Protein AF-A0A445ELZ9-F1 (afdb_monomer)

Secondary structure (DSSP, 8-state):
----PPPPHHHHHHHHHHHHHHHHTT-B-TTSSBPTTHHHHHHHHHHHH-TT----HHHHHHHHHHHHHHHHHHHHHHHT-

Nearest PDB structures (foldseek):
  5b7j-assembly1_A  TM=7.219E-01  e=6.404E-01  Schizosaccharomyces pombe 972h-
  5cqq-assembly1_A  TM=6.743E-01  e=1.807E+00  Drosophila melanogaster
  1xfr-assembly1_A  TM=3.674E-01  e=9.132E+00  Bombyx mori

Solvent-accessible surface area (backbone atoms only — not comparable to full-atom values): 4824 Å² total; per-residue (Å²): 129,81,82,76,81,82,74,52,69,67,59,47,51,51,52,50,53,52,52,51,50,38,50,76,70,58,41,53,38,94,88,75,41,70,39,90,66,47,47,50,53,50,23,50,53,48,34,71,78,35,73,91,54,89,68,38,37,68,55,47,52,54,51,51,54,54,48,51,58,58,49,46,55,55,52,52,57,63,71,74,109

Structure (mmCIF, N/CA/C/O backbone):
data_AF-A0A445ELZ9-F1
#
_entry.id   AF-A0A445ELZ9-F1
#
loop_
_atom_site.group_PDB
_atom_site.id
_atom_site.type_symbol
_atom_site.label_atom_id
_atom_site.label_alt_id
_atom_site.label_comp_id
_atom_site.label_asym_id
_atom_site.label_entity_id
_atom_site.label_seq_id
_atom_site.pdbx_PDB_ins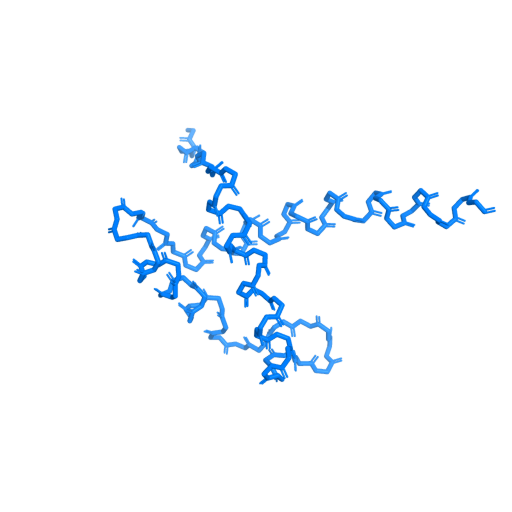_code
_at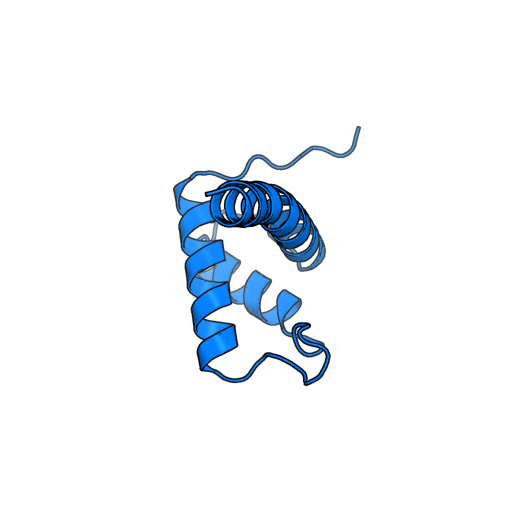om_site.Cartn_x
_atom_site.Cartn_y
_atom_site.Cartn_z
_atom_site.occupancy
_atom_site.B_iso_or_equiv
_atom_site.auth_seq_id
_atom_site.auth_comp_id
_atom_site.auth_asym_id
_atom_site.auth_atom_id
_atom_site.pdbx_PDB_model_num
ATOM 1 N N . MET A 1 1 ? 3.147 20.777 13.025 1.00 42.50 1 MET A N 1
ATOM 2 C CA . MET A 1 1 ? 3.663 19.392 13.030 1.00 42.50 1 MET A CA 1
ATOM 3 C C . MET A 1 1 ? 2.567 18.518 12.447 1.00 42.50 1 MET A C 1
ATOM 5 O O . MET A 1 1 ? 1.520 18.419 13.071 1.00 42.50 1 MET A O 1
ATOM 9 N N . GLU A 1 2 ? 2.722 17.988 11.227 1.00 51.28 2 GLU A N 1
ATOM 10 C CA . GLU A 1 2 ? 1.784 16.963 10.740 1.00 51.28 2 GLU A CA 1
ATOM 11 C C . GLU A 1 2 ? 1.842 15.804 11.741 1.00 51.28 2 GLU A C 1
ATOM 13 O O . GLU A 1 2 ? 2.919 15.258 11.987 1.00 51.28 2 GLU A O 1
ATOM 18 N N . ASN A 1 3 ? 0.708 15.488 12.367 1.00 54.12 3 ASN A N 1
ATOM 19 C CA . ASN A 1 3 ? 0.578 14.392 13.317 1.00 54.12 3 ASN A CA 1
ATOM 20 C C . ASN A 1 3 ? 0.989 13.101 12.589 1.00 54.12 3 ASN A C 1
ATOM 22 O O . ASN A 1 3 ? 0.253 12.583 11.746 1.00 54.12 3 ASN A O 1
ATOM 26 N N . LYS A 1 4 ? 2.230 12.649 12.802 1.00 71.06 4 LYS A N 1
ATOM 27 C CA . LYS A 1 4 ? 2.815 11.535 12.053 1.00 71.06 4 LYS A CA 1
ATOM 28 C C . LYS A 1 4 ? 2.150 10.268 12.569 1.00 71.06 4 LYS A C 1
ATOM 30 O O . LYS A 1 4 ? 2.551 9.748 13.603 1.00 71.06 4 LYS A O 1
ATOM 35 N N . ARG A 1 5 ? 1.128 9.791 11.854 1.00 84.44 5 ARG A N 1
ATOM 36 C CA . ARG A 1 5 ? 0.467 8.523 12.172 1.00 84.44 5 ARG A CA 1
ATOM 37 C C . ARG A 1 5 ? 1.521 7.430 12.353 1.00 84.44 5 ARG A C 1
ATOM 39 O O . ARG A 1 5 ? 2.344 7.199 11.459 1.00 84.44 5 ARG A O 1
ATOM 46 N N . ILE A 1 6 ? 1.460 6.771 13.500 1.00 88.12 6 ILE A N 1
ATOM 47 C CA . ILE A 1 6 ? 2.239 5.577 13.798 1.00 88.12 6 ILE A CA 1
ATOM 48 C C . ILE A 1 6 ? 1.494 4.399 13.172 1.00 88.12 6 ILE A C 1
ATOM 50 O O . ILE A 1 6 ? 0.281 4.293 13.320 1.00 88.12 6 ILE A O 1
ATOM 54 N N . TRP A 1 7 ? 2.216 3.589 12.405 1.00 92.94 7 TRP A N 1
ATOM 55 C CA . TRP A 1 7 ? 1.695 2.348 11.841 1.00 92.94 7 TRP A CA 1
ATOM 56 C C . TRP A 1 7 ? 2.125 1.213 12.755 1.00 92.94 7 TRP A C 1
ATOM 58 O O . TRP A 1 7 ? 3.316 1.155 13.069 1.00 92.94 7 TRP A O 1
ATOM 68 N N . SER A 1 8 ? 1.203 0.339 13.148 1.00 94.12 8 SER A N 1
ATOM 69 C CA . SER A 1 8 ? 1.584 -0.890 13.848 1.00 94.12 8 SER A CA 1
ATOM 70 C C . SER A 1 8 ? 2.295 -1.860 12.896 1.00 94.12 8 SER A C 1
ATOM 72 O O . SER A 1 8 ? 2.295 -1.674 11.667 1.00 94.12 8 SER A O 1
ATOM 74 N N . ASP A 1 9 ? 2.926 -2.891 13.451 1.00 95.06 9 ASP A N 1
ATOM 75 C CA . ASP A 1 9 ? 3.556 -3.935 12.644 1.00 95.06 9 ASP A CA 1
ATOM 76 C C . ASP A 1 9 ? 2.495 -4.753 11.899 1.00 95.06 9 ASP A C 1
ATOM 78 O O . ASP A 1 9 ? 2.664 -5.041 10.717 1.00 95.06 9 ASP A O 1
ATOM 82 N N . GLU A 1 10 ? 1.345 -5.013 12.523 1.00 96.31 10 GLU A N 1
ATOM 83 C CA . GLU A 1 10 ? 0.198 -5.681 11.899 1.00 96.31 10 GLU A CA 1
ATOM 84 C C . GLU A 1 10 ? -0.360 -4.862 10.730 1.00 96.31 10 GLU A C 1
ATOM 86 O O . GLU A 1 10 ? -0.536 -5.395 9.633 1.00 96.31 10 GLU A O 1
ATOM 91 N N . GLU A 1 11 ? -0.573 -3.554 10.920 1.00 95.50 11 GLU A N 1
ATOM 92 C CA . GLU A 1 11 ? -1.007 -2.661 9.840 1.00 95.50 11 GLU A CA 1
ATOM 93 C C . GLU A 1 11 ? 0.028 -2.608 8.712 1.00 95.50 11 GLU A C 1
ATOM 95 O O . GLU A 1 11 ? -0.326 -2.529 7.537 1.00 95.50 11 GLU A O 1
ATOM 100 N N . THR A 1 12 ? 1.320 -2.629 9.056 1.00 96.06 12 THR A N 1
ATOM 101 C CA . THR A 1 12 ? 2.406 -2.611 8.072 1.00 96.06 12 THR A CA 1
ATOM 102 C C . THR A 1 12 ? 2.441 -3.902 7.262 1.00 96.06 12 THR A C 1
ATOM 104 O O . THR A 1 12 ? 2.550 -3.830 6.039 1.00 96.06 12 THR A O 1
ATOM 107 N N . ASN A 1 13 ? 2.315 -5.055 7.914 1.00 96.88 13 ASN A N 1
ATOM 108 C CA . ASN A 1 13 ? 2.321 -6.360 7.260 1.00 96.88 13 ASN A CA 1
ATOM 109 C C . ASN A 1 13 ? 1.103 -6.526 6.347 1.00 96.88 13 ASN A C 1
ATOM 111 O O . ASN A 1 13 ? 1.261 -6.903 5.188 1.00 96.88 13 ASN A O 1
ATOM 115 N N . ALA A 1 14 ? -0.090 -6.153 6.818 1.00 97.44 14 ALA A N 1
ATOM 116 C CA . ALA A 1 14 ? -1.296 -6.167 5.993 1.00 97.44 14 ALA A CA 1
ATOM 117 C C . ALA A 1 14 ? -1.175 -5.220 4.790 1.00 97.44 14 ALA A C 1
ATOM 119 O O . ALA A 1 14 ? -1.507 -5.591 3.668 1.00 97.44 14 ALA A O 1
ATOM 120 N N . PHE A 1 15 ? -0.626 -4.018 4.994 1.00 97.19 15 PHE A N 1
ATOM 121 C 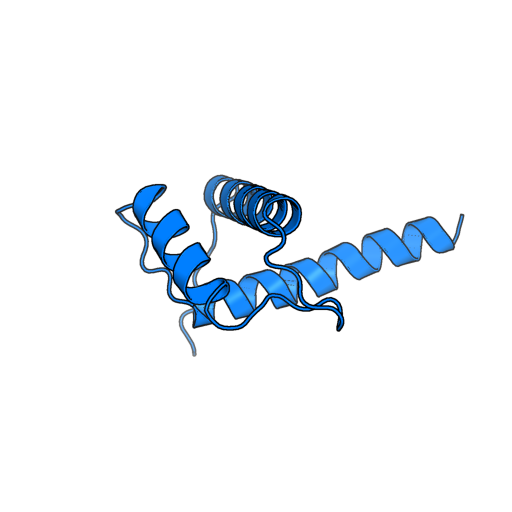CA .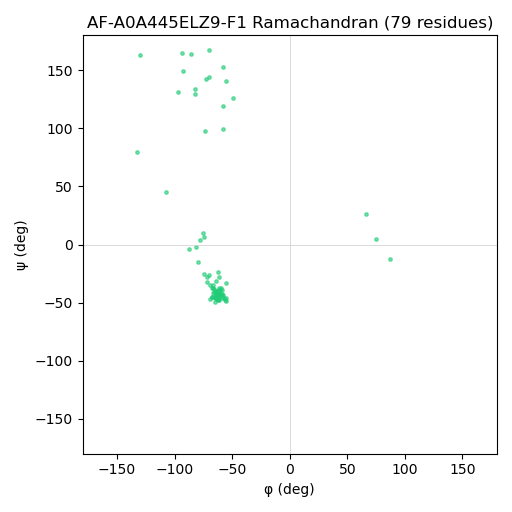 PHE A 1 15 ? -0.391 -3.067 3.909 1.00 97.19 15 PHE A CA 1
ATOM 122 C C . PHE A 1 15 ? 0.542 -3.627 2.828 1.00 97.19 15 PHE A C 1
ATOM 124 O O . PHE A 1 15 ? 0.278 -3.431 1.643 1.00 97.19 15 PHE A O 1
ATOM 131 N N . VAL A 1 16 ? 1.620 -4.316 3.218 1.00 97.00 16 VAL A N 1
ATOM 132 C CA . VAL A 1 16 ? 2.534 -4.980 2.275 1.00 97.00 16 VAL A CA 1
ATOM 133 C C . VAL A 1 16 ? 1.825 -6.111 1.534 1.00 97.00 16 VAL A C 1
ATOM 135 O O . VAL A 1 16 ? 1.837 -6.097 0.306 1.00 97.00 16 VAL A O 1
ATOM 138 N N . GLY A 1 17 ? 1.127 -6.999 2.246 1.00 97.88 17 GLY A N 1
ATOM 139 C CA . GLY A 1 17 ? 0.390 -8.102 1.624 1.00 97.88 17 GLY A CA 1
ATOM 140 C C . GLY A 1 17 ? -0.662 -7.620 0.621 1.00 97.88 17 GLY A C 1
ATOM 141 O O . GLY A 1 17 ? -0.732 -8.116 -0.499 1.00 97.88 17 GLY A O 1
ATOM 142 N N . PHE A 1 18 ? -1.414 -6.566 0.946 1.00 97.44 18 PHE A N 1
ATOM 143 C CA . PHE A 1 18 ? -2.374 -5.989 0.003 1.00 97.44 18 PHE A CA 1
ATOM 144 C C . PHE A 1 18 ? -1.696 -5.351 -1.216 1.00 97.44 18 PHE A C 1
ATOM 146 O O . PHE A 1 18 ? -2.238 -5.414 -2.314 1.00 97.44 18 PHE A O 1
ATOM 153 N N . MET A 1 19 ? -0.514 -4.743 -1.078 1.00 96.38 19 MET A N 1
ATOM 154 C CA . MET A 1 19 ? 0.224 -4.261 -2.253 1.00 96.38 19 MET A CA 1
ATOM 155 C C . MET A 1 19 ? 0.651 -5.414 -3.167 1.00 96.38 19 MET A C 1
ATOM 157 O O . MET A 1 19 ? 0.569 -5.269 -4.386 1.00 96.38 19 MET A O 1
ATOM 161 N N . GLU A 1 20 ? 1.088 -6.538 -2.599 1.00 96.12 20 GLU A N 1
ATOM 162 C CA . GLU A 1 20 ? 1.470 -7.739 -3.351 1.00 96.12 20 GLU A CA 1
ATOM 163 C C . GLU A 1 20 ? 0.275 -8.325 -4.106 1.00 96.12 20 GLU A C 1
ATOM 165 O O . GLU A 1 20 ? 0.370 -8.550 -5.312 1.00 96.12 20 GLU A O 1
ATOM 170 N N . GLU A 1 21 ? -0.876 -8.465 -3.446 1.00 97.38 21 GLU A N 1
ATOM 171 C CA . GLU A 1 21 ? -2.127 -8.888 -4.087 1.00 97.38 21 GLU A CA 1
ATOM 172 C C . GLU A 1 21 ? -2.492 -7.982 -5.268 1.00 97.38 21 GLU A C 1
ATOM 174 O O . GLU A 1 21 ? -2.758 -8.461 -6.365 1.00 97.38 21 GLU A O 1
ATOM 179 N N . PHE A 1 22 ? -2.414 -6.658 -5.100 1.00 95.31 22 PHE A N 1
ATOM 180 C CA . PHE A 1 22 ? -2.706 -5.718 -6.185 1.00 95.31 22 PHE A CA 1
ATOM 181 C C . PHE A 1 22 ? -1.722 -5.842 -7.358 1.00 95.31 22 PHE A C 1
ATOM 183 O O . PHE A 1 22 ? -2.093 -5.591 -8.508 1.00 95.31 22 PHE A O 1
ATOM 190 N N . VAL A 1 23 ? -0.463 -6.205 -7.098 1.00 93.50 23 VAL A N 1
ATOM 191 C CA . VAL A 1 23 ? 0.508 -6.498 -8.162 1.00 93.50 23 VAL A CA 1
ATOM 192 C C . VAL A 1 23 ? 0.116 -7.773 -8.908 1.00 93.50 23 VAL A C 1
ATOM 194 O O . VAL A 1 23 ? 0.122 -7.755 -10.140 1.00 93.50 23 VAL A O 1
ATOM 197 N N . VAL A 1 24 ? -0.262 -8.834 -8.189 1.00 95.31 24 VAL A N 1
ATOM 198 C CA . VAL A 1 24 ? -0.750 -10.097 -8.773 1.00 95.31 24 VAL A CA 1
ATOM 199 C C . VAL A 1 24 ? -2.017 -9.865 -9.606 1.00 95.31 24 VAL A C 1
ATOM 201 O O . VAL A 1 24 ? -2.112 -10.363 -10.725 1.00 95.31 24 VAL A O 1
ATOM 204 N N . ASP A 1 25 ? -2.915 -8.995 -9.142 1.00 95.00 25 ASP A N 1
ATOM 205 C CA . ASP A 1 25 ? -4.153 -8.591 -9.826 1.00 95.00 25 ASP A CA 1
ATOM 206 C C . ASP A 1 25 ? -3.927 -7.623 -11.008 1.00 95.00 25 ASP A C 1
ATOM 208 O O . ASP A 1 25 ? -4.861 -6.996 -11.529 1.00 95.00 25 ASP A O 1
ATOM 212 N N . GLY A 1 26 ? -2.675 -7.418 -11.423 1.00 93.06 26 GLY A N 1
ATOM 213 C CA . GLY A 1 26 ? -2.338 -6.594 -12.580 1.00 93.06 26 GLY A CA 1
ATOM 214 C C . GLY A 1 26 ? -2.655 -5.109 -12.392 1.00 93.06 26 GLY A C 1
ATOM 215 O O . GLY A 1 26 ? -2.883 -4.392 -13.371 1.00 93.06 26 GLY A O 1
ATOM 216 N N . GLN A 1 27 ? -2.673 -4.600 -11.155 1.00 93.56 27 GLN A N 1
ATOM 217 C CA . GLN A 1 27 ? -2.852 -3.167 -10.882 1.00 93.56 27 GLN A CA 1
ATOM 218 C C . GLN A 1 27 ? -1.571 -2.353 -11.122 1.00 93.56 27 GLN A C 1
ATOM 220 O O . GLN A 1 27 ? -1.558 -1.141 -10.890 1.00 93.56 27 GLN A O 1
ATOM 225 N N . ARG A 1 28 ? -0.501 -2.987 -11.615 1.00 92.94 28 ARG A N 1
ATOM 226 C CA . ARG A 1 28 ? 0.719 -2.316 -12.067 1.00 92.94 28 ARG A CA 1
ATOM 227 C C . ARG A 1 28 ? 0.544 -1.806 -13.502 1.00 92.94 28 ARG A C 1
ATOM 229 O O . ARG A 1 28 ? 0.018 -2.506 -14.361 1.00 92.94 28 ARG A O 1
ATOM 236 N N . ALA A 1 29 ? 0.939 -0.564 -13.738 1.00 90.50 29 ALA A N 1
ATOM 237 C CA . ALA A 1 29 ? 1.055 0.046 -15.054 1.00 90.50 29 ALA A CA 1
ATOM 238 C C . ALA A 1 29 ? 2.428 -0.267 -15.673 1.00 90.50 29 ALA A C 1
ATOM 240 O O . ALA A 1 29 ? 3.371 -0.624 -14.960 1.00 90.50 29 ALA A O 1
ATOM 241 N N . ASP A 1 30 ? 2.557 -0.063 -16.984 1.00 89.06 30 ASP A N 1
ATOM 242 C CA . ASP A 1 30 ? 3.780 -0.371 -17.744 1.00 89.06 30 ASP A CA 1
ATOM 243 C C . ASP A 1 30 ? 4.995 0.435 -17.265 1.00 89.06 30 ASP A C 1
ATOM 245 O O . ASP A 1 30 ? 6.125 -0.042 -17.301 1.00 89.06 30 ASP A O 1
ATOM 249 N N . CYS A 1 31 ? 4.766 1.629 -16.711 1.00 88.25 31 CYS A N 1
ATOM 250 C CA . CYS A 1 31 ? 5.805 2.459 -16.099 1.00 88.25 31 CYS A CA 1
ATOM 251 C C . CYS A 1 31 ? 6.286 1.952 -14.722 1.00 88.25 31 CYS A C 1
ATOM 253 O O . CYS A 1 31 ? 7.021 2.653 -14.026 1.00 88.25 3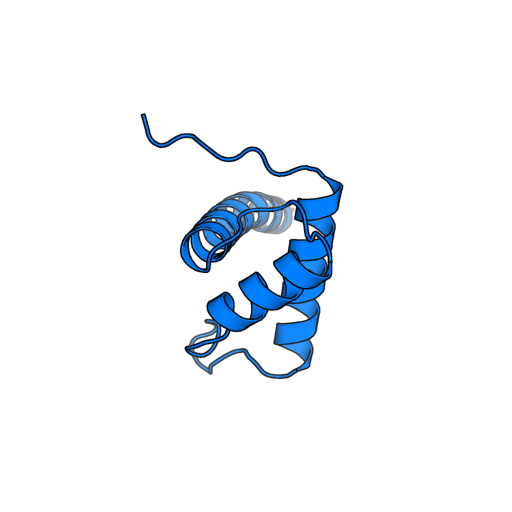1 CYS A O 1
ATOM 255 N N . GLY A 1 32 ? 5.836 0.770 -14.285 1.00 84.06 32 GLY A N 1
ATOM 256 C CA . GLY A 1 32 ? 6.196 0.172 -12.998 1.00 84.06 32 GLY A CA 1
ATOM 257 C C . GLY A 1 32 ? 5.508 0.809 -11.787 1.00 84.06 32 GLY A C 1
ATOM 258 O O . GLY A 1 32 ? 5.800 0.434 -10.654 1.00 84.06 32 GLY A O 1
ATOM 259 N N . GLN A 1 33 ? 4.592 1.759 -11.999 1.00 89.75 33 GLN A N 1
ATOM 260 C CA . GLN A 1 33 ? 3.776 2.366 -10.944 1.00 89.75 33 GLN A CA 1
ATOM 261 C C . GLN A 1 33 ? 2.433 1.652 -10.800 1.00 89.75 33 GLN A C 1
ATOM 263 O O . GLN A 1 33 ? 2.002 0.926 -11.690 1.00 89.75 33 GLN A O 1
ATOM 268 N N . PHE A 1 34 ? 1.729 1.881 -9.695 1.00 93.06 34 PHE A N 1
ATOM 269 C CA . PHE A 1 34 ? 0.332 1.471 -9.595 1.00 93.06 34 PHE A CA 1
ATOM 270 C C . PHE A 1 34 ? -0.564 2.319 -10.507 1.00 93.06 34 PHE A C 1
ATOM 272 O O . PHE A 1 34 ? -0.357 3.525 -10.648 1.00 93.06 34 PHE A O 1
ATOM 279 N N . LYS A 1 35 ? -1.591 1.688 -11.086 1.00 95.06 35 LYS A N 1
ATOM 280 C CA . LYS A 1 35 ? -2.646 2.360 -11.856 1.00 95.06 35 LYS A CA 1
ATOM 281 C C . LYS A 1 35 ? -3.366 3.429 -11.005 1.00 95.06 35 LYS A C 1
ATOM 283 O O . LYS A 1 35 ? -3.436 3.297 -9.777 1.00 95.06 35 LYS A O 1
ATOM 288 N N . PRO A 1 36 ? -3.927 4.486 -11.624 1.00 94.06 36 PRO A N 1
ATOM 289 C CA . PRO A 1 36 ? -4.754 5.462 -10.914 1.00 94.06 36 PRO A CA 1
ATOM 290 C C . PRO A 1 36 ? -5.918 4.788 -10.170 1.00 94.06 36 PRO A C 1
ATOM 292 O O . PRO A 1 36 ? -6.517 3.844 -10.680 1.00 94.06 36 PRO A O 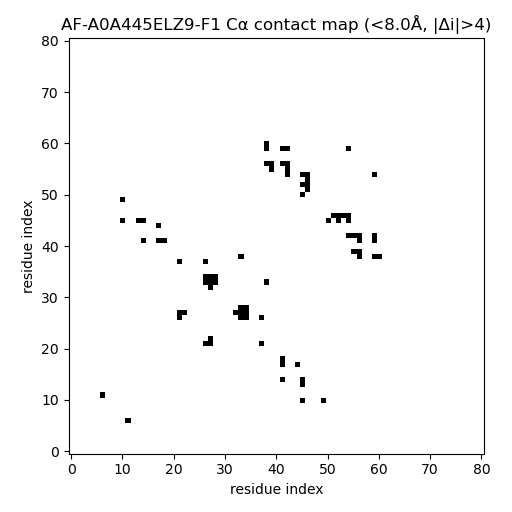1
ATOM 295 N N . GLY A 1 37 ? -6.239 5.256 -8.962 1.00 94.56 37 GLY A N 1
ATOM 296 C CA . GLY A 1 37 ? -7.298 4.673 -8.127 1.00 94.56 37 GLY A CA 1
ATOM 297 C C . GLY A 1 37 ? -6.848 3.507 -7.236 1.00 94.56 37 GLY A C 1
ATOM 298 O O . GLY A 1 37 ? -7.574 3.114 -6.323 1.00 94.56 37 GLY A O 1
ATOM 299 N N . THR A 1 38 ? -5.655 2.946 -7.457 1.00 96.06 38 THR A N 1
ATOM 300 C CA . THR A 1 38 ? -5.158 1.812 -6.663 1.00 96.06 38 THR A CA 1
ATOM 301 C C . THR A 1 38 ? -4.959 2.169 -5.192 1.00 96.06 38 THR A C 1
ATOM 303 O O . THR A 1 38 ? -5.320 1.385 -4.321 1.00 96.06 38 THR A O 1
ATOM 306 N N . PHE A 1 39 ? -4.437 3.357 -4.880 1.00 95.88 39 PHE A N 1
ATOM 307 C CA . PHE A 1 39 ? -4.213 3.756 -3.485 1.00 95.88 39 PHE A CA 1
ATOM 308 C C . PHE A 1 39 ? -5.513 4.055 -2.736 1.00 95.88 39 PHE A C 1
ATOM 310 O O . PHE A 1 39 ? -5.569 3.901 -1.519 1.00 95.88 39 PHE A O 1
ATOM 317 N N . GLU A 1 40 ? -6.551 4.475 -3.449 1.00 96.75 40 GLU A N 1
ATOM 318 C CA . GLU A 1 40 ? -7.895 4.675 -2.928 1.00 96.75 40 GLU A CA 1
ATOM 319 C C . GLU A 1 40 ? -8.528 3.320 -2.578 1.00 96.75 40 GLU A C 1
ATOM 321 O O . GLU A 1 40 ? -9.001 3.139 -1.458 1.00 96.75 40 GLU A O 1
ATOM 326 N N . LYS A 1 41 ? -8.425 2.329 -3.475 1.00 96.56 41 LYS A N 1
ATOM 327 C CA . LYS A 1 41 ? -8.842 0.943 -3.201 1.00 96.56 41 LYS A CA 1
ATOM 328 C C . LYS A 1 41 ? -8.048 0.310 -2.053 1.00 96.56 41 LYS A C 1
ATOM 330 O O . LYS A 1 41 ? -8.628 -0.346 -1.197 1.00 96.56 41 LYS A O 1
ATOM 335 N N . LEU A 1 42 ? -6.737 0.542 -2.004 1.00 96.56 42 LEU A N 1
ATOM 336 C CA . LEU A 1 42 ? -5.874 0.058 -0.925 1.00 96.56 42 LEU A CA 1
ATOM 337 C C . LEU A 1 42 ? -6.261 0.676 0.424 1.00 96.56 42 LEU A C 1
ATOM 339 O O . LEU A 1 42 ? -6.280 -0.020 1.434 1.00 96.56 42 LEU A O 1
ATOM 343 N N . ALA A 1 43 ? -6.600 1.968 0.452 1.00 96.44 43 ALA A N 1
ATOM 344 C CA . ALA A 1 43 ? -7.086 2.619 1.664 1.00 96.44 43 ALA A CA 1
ATOM 345 C C . ALA A 1 43 ? -8.415 2.015 2.142 1.00 96.44 43 ALA A C 1
ATOM 347 O O . ALA A 1 43 ? -8.550 1.761 3.333 1.00 96.44 43 ALA A O 1
ATOM 348 N N . LEU A 1 44 ? -9.356 1.734 1.233 1.00 96.94 44 LEU A N 1
ATOM 349 C CA . LEU A 1 44 ? -10.613 1.056 1.572 1.00 96.94 44 LEU A CA 1
ATOM 350 C C . LEU A 1 44 ? -10.361 -0.343 2.143 1.00 96.94 44 LEU A C 1
ATOM 352 O O . LEU A 1 44 ? -10.844 -0.642 3.229 1.00 96.94 44 LEU A O 1
ATOM 356 N N . LYS A 1 45 ? -9.517 -1.147 1.489 1.00 96.94 45 LYS A N 1
ATOM 357 C CA . LYS A 1 45 ? -9.166 -2.493 1.966 1.00 96.94 45 LYS A CA 1
ATOM 358 C C . LYS A 1 45 ? -8.510 -2.473 3.350 1.00 96.94 45 LYS A C 1
ATOM 360 O O . LYS A 1 45 ? -8.783 -3.317 4.197 1.00 96.94 45 LYS A O 1
ATOM 365 N N . MET A 1 46 ? -7.679 -1.465 3.617 1.00 97.31 46 MET A N 1
ATOM 366 C CA . MET A 1 46 ? -7.113 -1.252 4.948 1.00 97.31 46 MET A CA 1
ATOM 367 C C . MET A 1 46 ? -8.169 -0.858 5.989 1.00 97.31 46 MET A C 1
ATOM 369 O O . MET A 1 46 ? -8.056 -1.275 7.135 1.00 97.31 46 MET A O 1
ATOM 373 N N . LEU A 1 47 ? -9.175 -0.061 5.626 1.00 96.19 47 LEU A N 1
ATOM 374 C CA . LEU A 1 47 ? -10.275 0.297 6.529 1.00 96.19 47 LEU A CA 1
ATOM 375 C C . LEU A 1 47 ? -11.180 -0.907 6.819 1.00 96.19 47 LEU A C 1
ATOM 377 O O . LEU A 1 47 ? -11.649 -1.051 7.941 1.00 96.19 47 LEU A O 1
ATOM 381 N N . GLU A 1 48 ? -11.383 -1.793 5.845 1.00 96.25 48 GLU A N 1
ATOM 382 C CA . GLU A 1 48 ? -12.112 -3.052 6.036 1.00 96.25 48 GLU A CA 1
ATOM 383 C C . GLU A 1 48 ? -11.369 -3.993 6.992 1.00 96.25 48 GLU A C 1
ATOM 385 O O . GLU A 1 48 ? -11.972 -4.546 7.910 1.00 96.25 48 GLU A O 1
ATOM 390 N N . ALA A 1 49 ? -10.050 -4.136 6.819 1.00 96.81 49 ALA A N 1
ATOM 391 C CA . ALA A 1 49 ? -9.216 -4.956 7.696 1.00 96.81 49 ALA A CA 1
ATOM 392 C C . ALA A 1 49 ? -9.017 -4.333 9.091 1.00 96.81 49 ALA A C 1
ATOM 394 O O . ALA A 1 49 ? -8.903 -5.051 10.083 1.00 96.81 49 ALA A O 1
ATOM 395 N N . PHE A 1 50 ? -8.996 -2.999 9.178 1.00 95.38 50 PHE A N 1
ATOM 396 C CA . PHE A 1 50 ? -8.784 -2.242 10.412 1.00 95.38 50 PHE A CA 1
ATOM 397 C C . PHE A 1 50 ? -9.832 -1.119 10.550 1.00 95.38 50 PHE A C 1
ATOM 399 O O . PHE A 1 50 ? -9.518 0.054 10.310 1.00 95.38 50 PHE A O 1
ATOM 406 N N . PRO A 1 51 ? -11.066 -1.435 10.997 1.00 90.12 51 PRO A N 1
ATOM 407 C CA . PRO A 1 51 ? -12.181 -0.476 11.043 1.00 90.12 51 PRO A CA 1
ATOM 408 C C . PRO A 1 51 ? -11.963 0.735 11.958 1.00 90.12 51 PRO A C 1
ATOM 410 O O . PRO A 1 51 ? -12.567 1.784 11.760 1.00 90.12 51 PRO A O 1
ATOM 413 N N . GLY A 1 52 ? -11.088 0.616 12.962 1.00 87.44 52 GLY A N 1
ATOM 414 C CA . GLY A 1 52 ? -10.733 1.720 13.864 1.00 87.44 52 GLY A CA 1
ATOM 415 C C . GLY A 1 52 ? -9.683 2.680 13.298 1.00 87.44 52 GLY A C 1
ATOM 416 O O . GLY A 1 52 ? -9.297 3.647 13.955 1.00 87.44 52 GLY A O 1
ATOM 417 N N . CYS A 1 53 ? -9.169 2.407 12.102 1.00 87.25 53 CYS A N 1
ATOM 418 C CA . CYS A 1 53 ? -8.061 3.145 11.533 1.00 87.25 53 CYS A CA 1
ATOM 419 C C . CYS A 1 53 ? -8.567 4.309 10.656 1.00 87.25 53 CYS A C 1
ATOM 421 O O . CYS A 1 53 ? -9.622 4.241 10.044 1.00 87.25 53 CYS A O 1
ATOM 423 N N . THR A 1 54 ? -7.815 5.410 10.570 1.00 88.75 54 THR A N 1
ATOM 424 C CA . THR A 1 54 ? -8.184 6.602 9.767 1.00 88.75 54 THR A CA 1
ATOM 425 C C . THR A 1 54 ? -7.331 6.733 8.499 1.00 88.75 54 THR A C 1
ATOM 427 O O . THR A 1 54 ? -6.742 7.779 8.200 1.00 88.75 54 THR A O 1
ATOM 430 N N . LEU A 1 55 ? -7.143 5.618 7.780 1.00 91.62 55 LEU A N 1
ATOM 431 C CA . LEU A 1 55 ? -6.293 5.607 6.587 1.00 91.62 55 LEU A CA 1
ATOM 432 C C . LEU A 1 55 ? -6.954 6.326 5.415 1.00 91.62 55 LEU A C 1
ATOM 434 O O . LEU A 1 55 ? -8.154 6.267 5.193 1.00 91.62 55 LEU A O 1
ATOM 438 N N . THR A 1 56 ? -6.117 7.029 4.660 1.00 94.50 56 THR A N 1
ATOM 439 C CA . THR A 1 56 ? -6.499 7.724 3.431 1.00 94.50 56 THR A CA 1
ATOM 440 C C . THR A 1 56 ? -5.510 7.336 2.343 1.00 94.50 56 THR A C 1
ATOM 442 O O . THR A 1 56 ? -4.388 6.914 2.644 1.00 94.50 56 THR A O 1
ATOM 445 N N . ALA A 1 57 ? -5.858 7.569 1.078 1.00 95.06 57 ALA A N 1
ATOM 446 C CA . ALA A 1 57 ? -4.928 7.352 -0.029 1.00 95.06 57 ALA A CA 1
ATOM 447 C C . ALA A 1 57 ? -3.605 8.133 0.150 1.00 95.06 57 ALA A C 1
ATOM 449 O O . ALA A 1 57 ? -2.541 7.626 -0.205 1.00 95.06 57 ALA A O 1
ATOM 450 N N . LYS A 1 58 ? -3.633 9.333 0.763 1.00 94.69 58 LYS A N 1
ATOM 451 C CA . LYS A 1 58 ? -2.417 10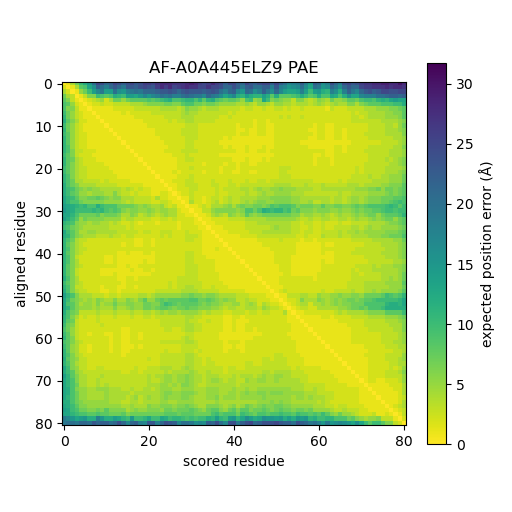.102 1.108 1.00 94.69 58 LYS A CA 1
ATOM 452 C C . LYS A 1 58 ? -1.538 9.328 2.097 1.00 94.69 58 LYS A C 1
ATOM 454 O O . LYS A 1 58 ? -0.325 9.245 1.901 1.00 94.69 58 LYS A O 1
ATOM 459 N N . HIS A 1 59 ? -2.134 8.735 3.134 1.00 94.44 59 HIS A N 1
ATOM 460 C CA . HIS A 1 59 ? -1.406 7.914 4.106 1.00 94.44 59 HIS A CA 1
ATOM 461 C C . HIS A 1 59 ? -0.759 6.693 3.441 1.00 94.44 59 HIS A C 1
ATOM 463 O O . HIS A 1 59 ? 0.427 6.441 3.664 1.00 94.44 59 HIS A O 1
ATOM 469 N N . CYS A 1 60 ? -1.494 5.997 2.570 1.00 95.00 60 CYS A N 1
ATOM 470 C CA . CYS A 1 60 ? -0.996 4.846 1.818 1.00 95.00 60 CYS A CA 1
ATOM 471 C C . CYS A 1 60 ? 0.170 5.225 0.888 1.00 95.00 60 CYS A C 1
ATOM 473 O O . CYS A 1 60 ? 1.219 4.585 0.929 1.00 95.00 60 CYS A O 1
ATOM 475 N N . LYS A 1 61 ? 0.047 6.315 0.115 1.00 94.75 61 LYS A N 1
ATOM 476 C CA . LYS A 1 61 ? 1.123 6.816 -0.765 1.00 94.75 61 LYS A CA 1
ATOM 477 C C . LYS A 1 61 ? 2.398 7.139 0.022 1.00 94.75 61 LYS A C 1
ATOM 479 O O . LYS A 1 61 ? 3.493 6.747 -0.380 1.00 94.75 61 LYS A O 1
ATOM 484 N N . ASN A 1 62 ? 2.258 7.796 1.174 1.00 94.12 62 ASN A N 1
ATOM 485 C CA 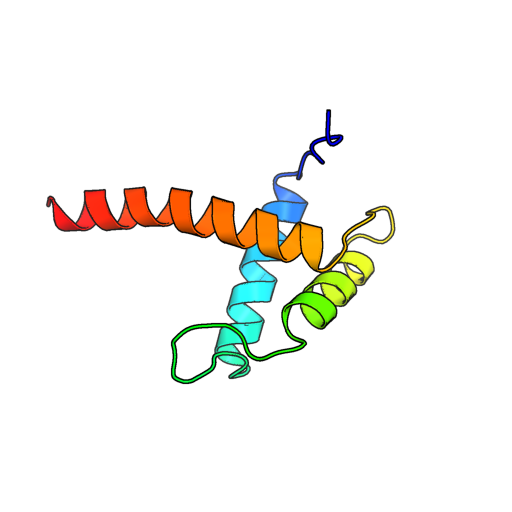. ASN A 1 62 ? 3.390 8.131 2.041 1.00 94.12 62 ASN A CA 1
ATOM 486 C C . ASN A 1 62 ? 4.055 6.889 2.650 1.00 94.12 62 ASN A C 1
ATOM 488 O O . ASN A 1 62 ? 5.284 6.823 2.713 1.00 94.12 62 ASN A O 1
ATOM 492 N N . LYS A 1 63 ? 3.265 5.903 3.096 1.00 95.00 63 LYS A N 1
ATOM 493 C CA . LYS A 1 63 ? 3.782 4.632 3.622 1.00 95.00 63 LYS A CA 1
ATOM 494 C C . LYS A 1 63 ? 4.527 3.855 2.538 1.00 95.00 63 LYS A C 1
ATOM 496 O O . LYS A 1 63 ? 5.663 3.456 2.778 1.00 95.00 63 LYS A O 1
ATOM 501 N N . HIS A 1 64 ? 3.947 3.733 1.344 1.00 94.62 64 HIS A N 1
ATOM 502 C CA . HIS A 1 64 ? 4.586 3.098 0.189 1.00 94.62 64 HIS A CA 1
ATOM 503 C C . HIS A 1 64 ? 5.924 3.761 -0.166 1.00 94.62 64 HIS A C 1
ATOM 505 O O . HIS A 1 64 ? 6.921 3.063 -0.317 1.00 94.62 64 HIS A O 1
ATOM 511 N N . LYS A 1 65 ? 5.986 5.102 -0.213 1.00 93.19 65 LYS A N 1
ATOM 512 C CA . LYS A 1 65 ? 7.245 5.824 -0.470 1.00 93.19 65 LYS A CA 1
ATOM 513 C C . LYS A 1 65 ? 8.339 5.452 0.541 1.00 93.19 65 LYS A C 1
ATOM 515 O O . LYS A 1 65 ? 9.445 5.116 0.136 1.00 93.19 65 LYS A O 1
ATOM 520 N N . ARG A 1 66 ? 8.016 5.458 1.839 1.00 93.25 66 ARG A N 1
ATOM 521 C CA . ARG A 1 66 ? 8.973 5.104 2.906 1.00 93.25 66 ARG A CA 1
ATOM 522 C C . ARG A 1 66 ? 9.412 3.643 2.848 1.00 93.25 66 ARG A C 1
ATOM 524 O O . ARG A 1 66 ? 10.567 3.344 3.126 1.00 93.25 66 ARG A O 1
ATOM 531 N N . LEU A 1 67 ? 8.495 2.734 2.515 1.00 94.06 67 LEU A N 1
ATOM 532 C CA . LEU A 1 67 ? 8.830 1.323 2.333 1.00 94.06 67 LEU A CA 1
ATOM 533 C C . LEU A 1 67 ? 9.764 1.141 1.138 1.00 94.06 67 LEU A C 1
ATOM 535 O O . LEU A 1 67 ? 10.778 0.471 1.281 1.00 94.06 67 LEU A O 1
ATOM 539 N N . LYS A 1 68 ? 9.485 1.796 0.005 1.00 92.00 68 LYS A N 1
ATOM 540 C CA . LYS A 1 68 ? 10.369 1.773 -1.165 1.00 92.00 68 LYS A CA 1
ATOM 541 C C . LYS A 1 68 ? 11.786 2.223 -0.807 1.00 92.00 68 LYS A C 1
ATOM 543 O O . LYS A 1 68 ? 12.732 1.529 -1.148 1.00 92.00 68 LYS A O 1
ATOM 548 N N . GLU A 1 69 ? 11.930 3.343 -0.099 1.00 92.38 69 GLU A N 1
ATOM 549 C CA . GLU A 1 69 ? 13.236 3.834 0.369 1.00 92.38 69 GLU A CA 1
ATOM 550 C C . GLU A 1 69 ? 13.940 2.799 1.263 1.00 92.38 69 GLU A C 1
ATOM 552 O O . GLU A 1 69 ? 15.106 2.489 1.041 1.00 92.38 69 GLU A O 1
ATOM 557 N N . LYS A 1 70 ? 13.226 2.197 2.225 1.00 91.31 70 LYS A N 1
ATOM 558 C CA . LYS A 1 70 ? 13.782 1.163 3.113 1.00 91.31 70 LYS A CA 1
ATOM 559 C C . LYS A 1 70 ? 14.233 -0.092 2.353 1.00 91.31 70 LYS A C 1
ATOM 561 O O . LYS A 1 70 ? 15.312 -0.606 2.628 1.00 91.31 70 LYS A O 1
ATOM 566 N N . TYR A 1 71 ? 13.415 -0.595 1.430 1.00 91.81 71 TYR A N 1
ATOM 567 C CA . TYR A 1 71 ? 13.725 -1.804 0.662 1.00 91.81 71 TYR A CA 1
ATOM 568 C C . TYR A 1 71 ? 14.784 -1.568 -0.416 1.00 91.81 71 TYR A C 1
ATOM 570 O O . TYR A 1 71 ? 15.505 -2.505 -0.745 1.00 91.81 71 TYR A O 1
ATOM 578 N N . GLN A 1 72 ? 14.936 -0.337 -0.915 1.00 93.19 72 GLN A N 1
ATOM 579 C CA . GLN A 1 72 ? 16.030 0.005 -1.823 1.00 93.19 72 GLN A CA 1
ATOM 580 C C . GLN A 1 72 ? 17.386 -0.256 -1.162 1.00 93.19 72 GLN A C 1
ATOM 582 O O . GLN A 1 72 ? 18.218 -0.916 -1.765 1.00 93.19 72 GLN A O 1
ATOM 587 N N . TYR A 1 73 ? 17.572 0.137 0.103 1.00 90.81 73 TYR A N 1
ATOM 588 C CA . TYR A 1 73 ? 18.813 -0.167 0.824 1.00 90.81 73 TYR A CA 1
ATOM 589 C C . TYR A 1 73 ? 19.091 -1.670 0.922 1.00 90.81 73 TYR A C 1
ATOM 591 O O . TYR A 1 73 ? 20.236 -2.089 0.792 1.00 90.81 73 TYR A O 1
ATOM 599 N N . ALA A 1 74 ? 18.057 -2.490 1.135 1.00 92.06 74 ALA A N 1
ATOM 600 C CA . ALA A 1 74 ? 18.218 -3.942 1.162 1.00 92.06 74 ALA A CA 1
ATOM 601 C C . ALA A 1 74 ? 18.625 -4.491 -0.216 1.00 92.06 74 ALA A C 1
ATOM 603 O O . ALA A 1 74 ? 19.502 -5.346 -0.296 1.00 92.06 74 ALA A O 1
ATOM 604 N N . ALA A 1 75 ? 18.030 -3.974 -1.295 1.00 92.75 75 ALA A N 1
ATOM 605 C CA . ALA A 1 75 ? 18.415 -4.327 -2.658 1.00 92.75 75 ALA A CA 1
ATOM 606 C C . ALA A 1 75 ? 19.860 -3.900 -2.977 1.00 92.75 75 ALA A C 1
ATOM 608 O O . ALA A 1 75 ? 20.610 -4.686 -3.548 1.00 92.75 75 ALA A O 1
ATOM 609 N N . ASP A 1 76 ? 20.269 -2.702 -2.554 1.00 93.75 76 ASP A N 1
ATOM 610 C CA . ASP A 1 76 ? 21.629 -2.192 -2.750 1.00 93.75 76 ASP A CA 1
ATOM 611 C C . ASP A 1 76 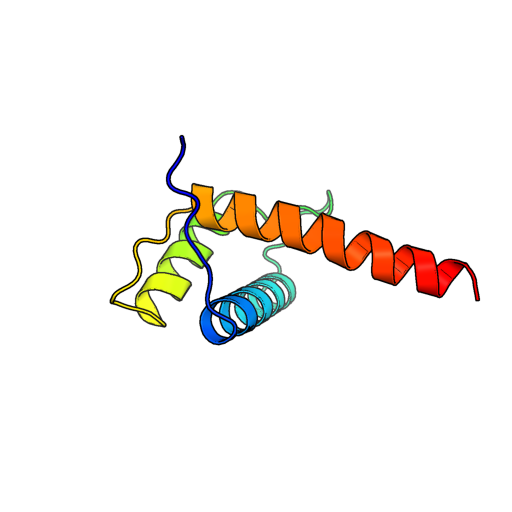? 22.655 -3.057 -2.001 1.00 93.75 76 ASP A C 1
ATOM 613 O O . ASP A 1 76 ? 23.694 -3.403 -2.554 1.00 93.75 76 ASP A O 1
ATOM 617 N N . MET A 1 77 ? 22.351 -3.473 -0.765 1.00 93.94 77 MET A N 1
ATOM 618 C CA . MET A 1 77 ? 23.210 -4.383 0.006 1.00 93.94 77 MET A CA 1
ATOM 619 C C . MET A 1 77 ? 23.387 -5.741 -0.680 1.00 93.94 77 MET A C 1
ATOM 621 O O . MET A 1 77 ? 24.492 -6.276 -0.675 1.00 93.94 77 MET A O 1
ATOM 625 N N . LEU A 1 78 ? 22.325 -6.281 -1.286 1.00 93.94 78 LEU A N 1
ATOM 626 C CA . LEU A 1 78 ? 22.382 -7.530 -2.054 1.00 93.94 78 LEU A CA 1
ATOM 627 C C . LEU A 1 78 ? 23.161 -7.387 -3.368 1.00 93.94 78 LEU A C 1
ATOM 629 O O . LEU A 1 78 ? 23.691 -8.368 -3.869 1.00 93.94 78 LEU A O 1
ATOM 633 N N . ALA A 1 79 ? 23.232 -6.188 -3.945 1.00 92.69 79 ALA A N 1
ATOM 634 C CA . ALA A 1 79 ? 24.017 -5.936 -5.153 1.00 92.69 79 ALA A CA 1
ATOM 635 C C . ALA A 1 79 ? 25.521 -5.768 -4.868 1.00 92.69 79 ALA A C 1
ATOM 637 O O . ALA A 1 79 ? 26.328 -5.815 -5.795 1.00 92.69 79 ALA A O 1
ATOM 638 N N . CYS A 1 80 ? 25.897 -5.554 -3.604 1.00 84.19 80 CYS A N 1
ATOM 639 C CA . CYS A 1 80 ? 27.287 -5.435 -3.162 1.00 84.19 80 CYS A CA 1
ATOM 640 C C . CYS A 1 80 ? 27.950 -6.782 -2.813 1.00 84.19 80 CYS A C 1
ATOM 642 O O . CYS A 1 80 ? 29.128 -6.781 -2.451 1.00 84.19 80 CYS A O 1
ATOM 644 N N . SER A 1 81 ? 27.212 -7.897 -2.867 1.00 61.84 81 SER A N 1
ATOM 645 C CA . SER A 1 81 ? 27.715 -9.263 -2.635 1.00 61.84 81 SER A CA 1
ATOM 646 C C . SER A 1 81 ? 28.031 -9.980 -3.937 1.00 61.84 81 SER A C 1
ATOM 648 O O . SER A 1 81 ? 29.069 -10.673 -3.982 1.00 61.84 81 SER A O 1
#

Sequence (81 aa):
MENKRIWSDEETNAFVGFMEEFVVDGQRADCGQFKPGTFEKLALKMLEAFPGCTLTAKHCKNKHKRLKEKYQYAADMLACS

Foldseek 3Di:
DPPPDDADPVLLVLLVVLVVVCVVVVQADPVRDGHPCSLQVSQVVSCVVPVPDDGHSVNSVVSVVVVCVVVVVVVVVVVVD

InterPro domains:
  IPR044822 Myb/SANT-like DNA-binding domain 4 [PF13837] (5-75)

Radius of gyration: 13.74 Å; Cα contacts (8 Å, |Δi|>4): 41; chains: 1; bounding box: 40×30×32 Å

pLDDT: mean 91.37, std 9.84, range [42.5, 97.88]

Mean predicted aligned error: 4.32 Å

Organism: Arachis hypogaea (NCBI:txid3818)